Protein AF-A0A381YHU8-F1 (afdb_monomer)

InterPro domains:
  IPR035959 RutC-like superfamily [G3DSA:3.30.1330.40] (55-148)
  IPR035959 RutC-like superfamily [SSF55298] (90-142)

Radius of gyration: 26.86 Å; Cα contacts (8 Å, |Δi|>4): 84; chains: 1; bounding box: 78×33×71 Å

Nearest PDB structures (foldseek):
  1j7h-assembly1_A  TM=6.214E-01  e=8.800E-03  Haemophilus influenzae
  3vcz-assembly1_A  TM=6.490E-01  e=1.474E-02  Vibrio vulnificus CMCP6

Secondary structure (DSSP, 8-state):
-----PPPHHHHHHHHHHHHHHHHHHHHHHHHHHHHHHHHHHHHHHHHHHHHHHHHHHHHHHHHHHHHHHHHHS--HHHHHHHHHHHHHHHS--GGG--EEEEEES-HHHHHHTHHHHHHHHHHHHTT---EEEEEE-S--SSGGG-TT--

Foldseek 3Di:
DDDPDDDDPVRVVVVVVVVVVVVVVVVVVVVVVVVVVVVVVVVVLVVVCVVVVVVVLVVLVVQLVVLVVCCVVPVDPVSVVSNVVSVCCNPPPALLSQQEDEAEAQDVVVVVVCVVVVVVVCCVRSVPHDHHYHYHHDNADPDNVVHPPDD

Structure (mmCIF, N/CA/C/O backbone):
data_AF-A0A381YHU8-F1
#
_entry.id   AF-A0A381YHU8-F1
#
loop_
_atom_site.group_PDB
_atom_site.id
_atom_site.type_symbol
_atom_site.label_atom_id
_atom_site.label_alt_id
_atom_site.label_comp_id
_atom_site.label_asym_id
_atom_site.label_entity_id
_atom_site.label_seq_id
_atom_site.pdbx_PDB_ins_code
_atom_site.Cartn_x
_atom_site.Cartn_y
_atom_site.Cartn_z
_atom_site.occupancy
_atom_site.B_iso_or_equiv
_atom_site.auth_seq_id
_atom_site.auth_comp_id
_atom_site.auth_asym_id
_atom_site.auth_atom_id
_atom_site.pdbx_PDB_model_num
ATOM 1 N N . MET A 1 1 ? 57.102 9.305 -20.120 1.00 34.19 1 MET A N 1
ATOM 2 C CA . MET A 1 1 ? 56.136 9.958 -21.026 1.00 34.19 1 MET A CA 1
ATOM 3 C C . MET A 1 1 ? 55.156 8.896 -21.479 1.00 34.19 1 MET A C 1
ATOM 5 O O . MET A 1 1 ? 55.547 8.030 -22.249 1.00 34.19 1 MET A O 1
ATOM 9 N N . SER A 1 2 ? 53.939 8.908 -20.941 1.00 41.25 2 SER A N 1
ATOM 10 C CA . SER A 1 2 ? 52.882 7.981 -21.349 1.00 41.25 2 SER A CA 1
ATOM 11 C C . SER A 1 2 ? 52.039 8.692 -22.399 1.00 41.25 2 SER A C 1
ATOM 13 O O . SER A 1 2 ? 51.425 9.711 -22.104 1.00 41.25 2 SER A O 1
ATOM 15 N N . ILE A 1 3 ? 52.100 8.217 -23.640 1.00 50.16 3 ILE A N 1
ATOM 16 C CA . ILE A 1 3 ? 51.318 8.764 -24.749 1.00 50.16 3 ILE A CA 1
ATOM 17 C C . ILE A 1 3 ? 49.881 8.271 -24.558 1.00 50.16 3 ILE A C 1
ATOM 19 O O . ILE A 1 3 ? 49.624 7.074 -24.675 1.00 50.16 3 ILE A O 1
ATOM 23 N N . GLU A 1 4 ? 48.952 9.174 -24.244 1.00 55.75 4 GLU A N 1
ATOM 24 C CA . GLU A 1 4 ? 47.518 8.891 -24.336 1.00 55.75 4 GLU A CA 1
ATOM 25 C C . GLU A 1 4 ? 47.184 8.569 -25.795 1.00 55.75 4 GLU A C 1
ATOM 27 O O . GLU A 1 4 ? 47.220 9.433 -26.675 1.00 55.75 4 GLU A O 1
ATOM 32 N N . ARG A 1 5 ? 46.902 7.297 -26.073 1.00 67.75 5 ARG A N 1
ATOM 33 C CA . ARG A 1 5 ? 46.477 6.855 -27.397 1.00 67.75 5 ARG A CA 1
ATOM 34 C C . ARG A 1 5 ? 45.041 7.332 -27.615 1.00 67.75 5 ARG A C 1
ATOM 36 O O . ARG A 1 5 ? 44.111 6.750 -27.066 1.00 67.75 5 ARG A O 1
ATOM 43 N N . ARG A 1 6 ? 44.860 8.398 -28.396 1.00 74.44 6 ARG A N 1
ATOM 44 C CA . ARG A 1 6 ? 43.529 8.829 -28.844 1.00 74.44 6 ARG A CA 1
ATOM 45 C C . ARG A 1 6 ? 43.013 7.848 -29.896 1.00 74.44 6 ARG A C 1
ATOM 47 O O . ARG A 1 6 ? 43.705 7.596 -30.880 1.00 74.44 6 ARG A O 1
ATOM 54 N N . LEU A 1 7 ? 41.841 7.269 -29.641 1.00 74.50 7 LEU A N 1
ATOM 55 C CA . LEU A 1 7 ? 41.134 6.395 -30.579 1.00 74.50 7 LEU A CA 1
ATOM 56 C C . LEU A 1 7 ? 40.762 7.182 -31.842 1.00 74.50 7 LEU A C 1
ATOM 58 O O . LEU A 1 7 ? 40.476 8.379 -31.773 1.00 74.50 7 LEU A O 1
ATOM 62 N N . SER A 1 8 ? 40.772 6.515 -32.997 1.00 86.56 8 SER A N 1
ATOM 63 C CA . SER A 1 8 ? 40.176 7.080 -34.213 1.00 86.56 8 SER A CA 1
ATOM 64 C C . SER A 1 8 ? 38.663 7.258 -34.008 1.00 86.56 8 SER A C 1
ATOM 66 O O . SER A 1 8 ? 38.065 6.421 -33.327 1.00 86.56 8 SER A O 1
ATOM 68 N N . PRO A 1 9 ? 38.005 8.261 -34.622 1.00 86.38 9 PRO A N 1
ATOM 69 C CA . PRO A 1 9 ? 36.554 8.445 -34.510 1.00 86.38 9 PRO A CA 1
ATOM 70 C C . PRO A 1 9 ? 35.737 7.177 -34.799 1.00 86.38 9 PRO A C 1
ATOM 72 O O . PRO A 1 9 ? 34.698 6.947 -34.189 1.00 86.38 9 PRO A O 1
ATOM 75 N N . GLU A 1 10 ? 36.217 6.317 -35.701 1.00 89.00 10 GLU A N 1
ATOM 76 C CA . GLU A 1 10 ? 35.551 5.055 -36.034 1.00 89.00 10 GLU A CA 1
ATOM 77 C C . GLU A 1 10 ? 35.749 3.967 -34.963 1.00 89.00 10 GLU A C 1
ATOM 79 O O . GLU A 1 10 ? 34.837 3.189 -34.683 1.00 89.00 10 GLU A O 1
ATOM 84 N N . GLU A 1 11 ? 36.915 3.930 -34.315 1.00 90.88 11 GLU A N 1
ATOM 85 C CA . GLU A 1 11 ? 37.179 3.026 -33.188 1.00 90.88 11 GLU A CA 1
ATOM 86 C C . GLU A 1 11 ? 36.415 3.471 -31.933 1.00 90.88 11 GLU A C 1
ATOM 88 O O . GLU A 1 11 ? 35.867 2.639 -31.204 1.00 90.88 11 GLU A O 1
ATOM 93 N N . GLU A 1 12 ? 36.327 4.783 -31.704 1.00 91.69 1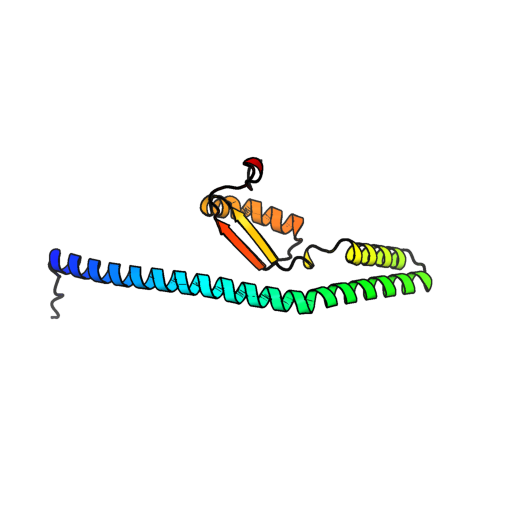2 GLU A N 1
ATOM 94 C CA . GLU A 1 12 ? 35.508 5.371 -30.646 1.00 91.69 12 GLU A CA 1
ATOM 95 C C . GLU A 1 12 ? 34.026 5.054 -30.869 1.00 91.69 12 GLU A C 1
ATOM 97 O O . GLU A 1 12 ? 33.368 4.559 -29.955 1.00 91.69 12 GLU A O 1
ATOM 102 N N . LEU A 1 13 ? 33.517 5.228 -32.095 1.00 92.69 13 LEU A N 1
ATOM 103 C CA . LEU A 1 13 ? 32.136 4.889 -32.439 1.00 92.69 13 LEU A CA 1
ATOM 104 C C . LEU A 1 13 ? 31.824 3.411 -32.174 1.00 92.69 13 LEU A C 1
ATOM 106 O O . LEU A 1 13 ? 30.804 3.106 -31.560 1.00 92.69 13 LEU A O 1
ATOM 110 N N . ARG A 1 14 ? 32.703 2.489 -32.585 1.00 93.44 14 ARG A N 1
ATOM 111 C CA . ARG A 1 14 ? 32.512 1.049 -32.331 1.00 93.44 14 ARG A CA 1
ATOM 112 C C . ARG A 1 14 ? 32.518 0.722 -30.842 1.00 93.44 14 ARG A C 1
ATOM 114 O O . ARG A 1 14 ? 31.701 -0.077 -30.390 1.00 93.44 14 ARG A O 1
ATOM 121 N N . THR A 1 15 ? 33.404 1.358 -30.080 1.00 94.12 15 THR A N 1
ATOM 122 C CA . THR A 1 15 ? 33.466 1.185 -28.622 1.00 94.12 15 THR A CA 1
ATOM 123 C C . THR A 1 15 ? 32.178 1.683 -27.969 1.00 94.12 15 THR A C 1
ATOM 125 O O . THR A 1 15 ? 31.578 0.970 -27.170 1.00 94.12 15 THR A O 1
ATOM 128 N N . LYS A 1 16 ? 31.685 2.858 -28.378 1.00 94.62 16 LYS A N 1
ATOM 129 C CA . LYS A 1 16 ? 30.422 3.420 -27.884 1.00 94.62 16 LYS A CA 1
ATOM 130 C C . LYS A 1 16 ? 29.212 2.575 -28.263 1.00 94.62 16 LYS A C 1
ATOM 132 O O . LYS A 1 16 ? 28.311 2.420 -27.448 1.00 94.62 16 LYS A O 1
ATOM 137 N N . GLN A 1 17 ? 29.192 1.994 -29.459 1.00 96.06 17 GLN A N 1
ATOM 138 C CA . GLN A 1 17 ? 28.140 1.058 -29.857 1.00 96.06 17 GLN A CA 1
ATOM 139 C C . GLN A 1 17 ? 28.144 -0.197 -28.979 1.00 96.06 17 GLN A C 1
ATOM 141 O O . GLN A 1 17 ? 27.084 -0.612 -28.521 1.00 96.06 17 GLN A O 1
ATOM 146 N N . ALA A 1 18 ? 29.315 -0.771 -28.696 1.00 96.19 18 ALA A N 1
ATOM 147 C CA . ALA A 1 18 ? 29.428 -1.922 -27.801 1.00 96.19 18 ALA A CA 1
ATOM 148 C C . ALA A 1 18 ? 28.995 -1.587 -26.361 1.00 96.19 18 ALA A C 1
ATOM 150 O O . ALA A 1 18 ? 28.260 -2.361 -25.749 1.00 96.19 18 ALA A O 1
ATOM 151 N N . GLU A 1 19 ? 29.390 -0.418 -25.841 1.00 97.50 19 GLU A N 1
ATOM 152 C CA . GLU A 1 19 ? 28.918 0.090 -24.544 1.00 97.50 19 GLU A CA 1
ATOM 153 C C . GLU A 1 19 ? 27.389 0.242 -24.524 1.00 97.50 19 GLU A C 1
ATOM 155 O O . GLU A 1 19 ? 26.742 -0.167 -23.561 1.00 97.50 19 GLU A O 1
ATOM 160 N N . LEU A 1 20 ? 26.801 0.780 -25.598 1.00 97.56 20 LEU A N 1
ATOM 161 C CA . LEU A 1 20 ? 25.357 0.982 -25.711 1.00 97.56 20 LEU A CA 1
ATOM 162 C C . LEU A 1 20 ? 24.591 -0.344 -25.720 1.00 97.56 20 LEU A C 1
ATOM 164 O O . LEU A 1 20 ? 23.590 -0.457 -25.017 1.00 97.56 20 LEU A O 1
ATOM 168 N N . TYR A 1 21 ? 25.075 -1.357 -26.443 1.00 97.12 21 TYR A N 1
ATOM 169 C CA . TYR A 1 21 ? 24.480 -2.696 -26.397 1.00 97.12 21 TYR A CA 1
ATOM 170 C C . TYR A 1 21 ? 24.540 -3.299 -24.989 1.00 97.12 21 TYR A C 1
ATOM 172 O O . TYR A 1 21 ? 23.533 -3.805 -24.503 1.00 97.12 21 TYR A O 1
ATOM 180 N N . GLY A 1 22 ? 25.674 -3.169 -24.291 1.00 97.81 22 GLY A N 1
ATOM 181 C CA . GLY A 1 22 ? 25.794 -3.650 -22.912 1.00 97.81 22 GLY A CA 1
ATOM 182 C C . GLY A 1 22 ? 24.861 -2.930 -21.929 1.00 97.81 22 GLY A C 1
ATOM 183 O O . GLY A 1 22 ? 24.328 -3.550 -21.009 1.00 97.81 22 GLY A O 1
ATOM 184 N N . LEU A 1 23 ? 24.632 -1.626 -22.123 1.00 97.69 23 LEU A N 1
ATOM 185 C CA . LEU A 1 23 ? 23.660 -0.868 -21.331 1.00 97.69 23 LEU A CA 1
ATOM 186 C C . LEU A 1 23 ? 22.221 -1.293 -21.621 1.00 97.69 23 LEU A C 1
ATOM 188 O O . LEU A 1 23 ? 21.430 -1.381 -20.684 1.00 97.69 23 LEU A O 1
ATOM 192 N N . LEU A 1 24 ? 21.892 -1.567 -22.885 1.00 96.88 24 LEU A N 1
ATOM 193 C CA . LEU A 1 24 ? 20.565 -2.032 -23.279 1.00 96.88 24 LEU A CA 1
ATOM 194 C C . LEU A 1 24 ? 20.248 -3.393 -22.649 1.00 96.88 24 LEU A C 1
ATOM 196 O O . LEU A 1 24 ? 19.207 -3.533 -22.016 1.00 96.88 24 LEU A O 1
ATOM 200 N N . ASP A 1 25 ? 21.178 -4.349 -22.719 1.00 97.12 25 ASP A N 1
ATOM 201 C CA . ASP A 1 25 ? 21.015 -5.664 -22.087 1.00 97.12 25 ASP A CA 1
ATOM 202 C C . ASP A 1 25 ? 20.799 -5.540 -20.573 1.00 97.12 25 ASP A C 1
ATOM 204 O O . ASP A 1 25 ? 19.933 -6.201 -19.993 1.00 97.12 25 ASP A O 1
ATOM 208 N N . ARG A 1 26 ? 21.560 -4.655 -19.916 1.00 96.88 26 ARG A N 1
ATOM 209 C CA . ARG A 1 26 ? 21.415 -4.407 -18.478 1.00 96.88 26 ARG A CA 1
ATOM 210 C C . ARG A 1 26 ? 20.087 -3.735 -18.136 1.00 96.88 26 ARG A C 1
ATOM 212 O O . ARG A 1 26 ? 19.506 -4.054 -17.103 1.00 96.88 26 ARG A O 1
ATOM 219 N N . LEU A 1 27 ? 19.605 -2.820 -18.977 1.00 95.56 27 LEU A N 1
ATOM 220 C CA . LEU A 1 27 ? 18.294 -2.198 -18.803 1.00 95.56 27 LEU A CA 1
ATOM 221 C C . LEU A 1 27 ? 17.191 -3.260 -18.856 1.00 95.56 27 LEU A C 1
ATOM 223 O O . LEU A 1 27 ? 16.386 -3.328 -17.934 1.00 95.56 27 LEU A O 1
ATOM 227 N N . THR A 1 28 ? 17.225 -4.145 -19.852 1.00 91.56 28 THR A N 1
ATOM 228 C CA . THR A 1 28 ? 16.255 -5.241 -19.982 1.00 91.56 28 THR A CA 1
ATOM 229 C C . THR A 1 28 ? 16.298 -6.202 -18.789 1.00 91.56 28 THR A C 1
ATOM 231 O O . THR A 1 28 ? 15.257 -6.643 -18.306 1.00 91.56 28 THR A O 1
ATOM 234 N N . GLN A 1 29 ? 17.486 -6.511 -18.259 1.00 92.69 29 GLN A N 1
ATOM 235 C CA . GLN A 1 29 ? 17.610 -7.326 -17.042 1.00 92.69 29 GLN A CA 1
ATOM 236 C C . GLN A 1 29 ? 17.001 -6.636 -15.817 1.00 92.69 29 GLN A C 1
ATOM 238 O O . GLN A 1 29 ? 16.280 -7.276 -15.053 1.00 92.69 29 GLN A O 1
ATOM 243 N N . ASN A 1 30 ? 17.258 -5.338 -15.649 1.00 90.06 30 ASN A N 1
ATOM 244 C CA . ASN A 1 30 ? 16.698 -4.565 -14.545 1.00 90.06 30 ASN A CA 1
ATOM 245 C C . ASN A 1 30 ? 15.166 -4.473 -14.635 1.00 90.06 30 ASN A C 1
ATOM 247 O O . ASN A 1 30 ? 14.498 -4.549 -13.608 1.00 90.06 30 ASN A O 1
ATOM 251 N N . GLU A 1 31 ? 14.602 -4.321 -15.838 1.00 87.81 31 GLU A N 1
ATOM 252 C CA . GLU A 1 31 ? 13.148 -4.317 -16.059 1.00 87.81 31 GLU A CA 1
ATOM 253 C C . GLU A 1 31 ? 12.513 -5.643 -15.619 1.00 87.81 31 GLU A C 1
ATOM 255 O O . GLU A 1 31 ? 11.525 -5.643 -14.884 1.00 87.81 31 GLU A O 1
ATOM 260 N N . LEU A 1 32 ? 13.132 -6.773 -15.977 1.00 88.94 32 LEU A N 1
ATOM 261 C CA . LEU A 1 32 ? 12.674 -8.100 -15.566 1.00 88.94 32 LEU A CA 1
ATOM 262 C C . LEU A 1 32 ? 12.774 -8.315 -14.047 1.00 88.94 32 LEU A C 1
ATOM 264 O O . LEU A 1 32 ? 11.864 -8.870 -13.428 1.00 88.94 32 LEU A O 1
ATOM 268 N N . GLU A 1 33 ? 13.878 -7.893 -13.428 1.00 87.75 33 GLU A N 1
ATOM 269 C CA . GLU A 1 33 ? 14.057 -7.988 -11.975 1.00 87.75 33 GLU A CA 1
ATOM 270 C C . GLU A 1 33 ? 13.033 -7.122 -11.229 1.00 87.75 33 GLU A C 1
ATOM 272 O O . GLU A 1 33 ? 12.458 -7.558 -10.231 1.00 87.75 33 GLU A O 1
ATOM 277 N N . LEU A 1 34 ? 12.743 -5.930 -11.751 1.00 77.19 34 LEU A N 1
ATOM 278 C CA . LEU A 1 34 ? 11.728 -5.037 -11.208 1.00 77.19 34 LEU A CA 1
ATOM 279 C C . LEU A 1 34 ? 10.326 -5.654 -11.297 1.00 77.19 34 LEU A C 1
ATOM 281 O O . LEU A 1 34 ? 9.573 -5.576 -10.325 1.00 77.19 34 LEU A O 1
ATOM 285 N N . GLU A 1 35 ? 9.966 -6.302 -12.405 1.00 72.06 35 GLU A N 1
ATOM 286 C CA . GLU A 1 35 ? 8.685 -7.012 -12.530 1.00 72.06 35 GLU A CA 1
ATOM 287 C C . GLU A 1 35 ? 8.590 -8.189 -11.547 1.00 72.06 35 GLU A C 1
ATOM 289 O O . GLU A 1 35 ? 7.582 -8.359 -10.854 1.00 72.06 35 GLU A O 1
ATOM 294 N N . ARG A 1 36 ? 9.675 -8.956 -11.400 1.00 80.62 36 ARG A N 1
ATOM 295 C CA . ARG A 1 36 ? 9.749 -10.051 -10.428 1.00 80.62 36 ARG A CA 1
ATOM 296 C C . ARG A 1 36 ? 9.546 -9.557 -8.996 1.00 80.62 36 ARG A C 1
ATOM 298 O O . ARG A 1 36 ? 8.742 -10.135 -8.264 1.00 80.62 36 ARG A O 1
ATOM 305 N N . LEU A 1 37 ? 10.241 -8.491 -8.603 1.00 76.25 37 LEU A N 1
ATOM 306 C CA . LEU A 1 3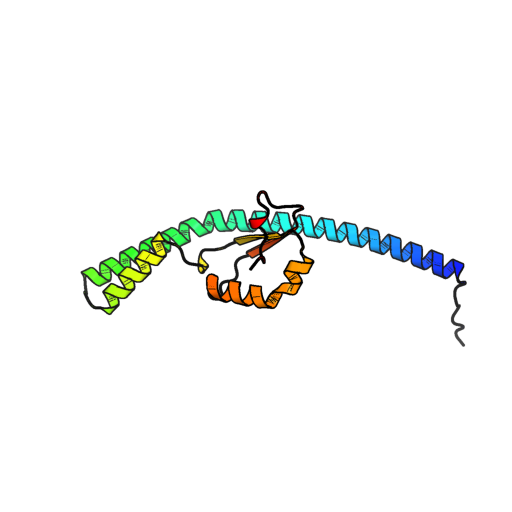7 ? 10.099 -7.898 -7.273 1.00 76.25 37 LEU A CA 1
ATOM 307 C C . LEU A 1 37 ? 8.666 -7.421 -7.024 1.00 76.25 37 LEU A C 1
ATOM 309 O O . LEU A 1 37 ? 8.135 -7.651 -5.939 1.00 76.25 37 LEU A O 1
ATOM 313 N N . HIS A 1 38 ? 8.000 -6.835 -8.025 1.00 68.62 38 HIS A N 1
ATOM 314 C CA . HIS A 1 38 ? 6.587 -6.467 -7.904 1.00 68.62 38 HIS A CA 1
ATOM 315 C C . HIS A 1 38 ? 5.697 -7.678 -7.605 1.00 68.62 38 HIS A C 1
ATOM 317 O O . HIS A 1 38 ? 4.837 -7.605 -6.724 1.00 68.62 38 HIS A O 1
ATOM 323 N N . VAL A 1 39 ? 5.895 -8.802 -8.300 1.00 66.88 39 VAL A N 1
ATOM 324 C CA . VAL A 1 39 ? 5.129 -10.035 -8.051 1.00 66.88 39 VAL A CA 1
ATOM 325 C C . VAL A 1 39 ? 5.398 -10.582 -6.646 1.00 66.88 39 VAL A C 1
ATOM 327 O O . VAL A 1 39 ? 4.451 -10.920 -5.931 1.00 66.88 39 VAL A O 1
ATOM 330 N N . GLU A 1 40 ? 6.662 -10.632 -6.221 1.00 75.75 40 GLU A N 1
ATOM 331 C CA . GLU A 1 40 ? 7.049 -11.126 -4.892 1.00 75.75 40 GLU A CA 1
ATOM 332 C C . GLU A 1 40 ? 6.459 -10.259 -3.768 1.00 75.75 40 GLU A C 1
ATOM 334 O O . GLU A 1 40 ? 5.844 -10.787 -2.838 1.00 75.75 40 GLU A O 1
ATOM 339 N N . ILE A 1 41 ? 6.550 -8.930 -3.893 1.00 73.56 41 ILE A N 1
ATOM 340 C CA . ILE A 1 41 ? 5.962 -7.971 -2.947 1.00 73.56 41 ILE A CA 1
ATOM 341 C C . ILE A 1 41 ? 4.441 -8.146 -2.874 1.00 73.56 41 ILE A C 1
ATOM 343 O O . ILE A 1 41 ? 3.867 -8.212 -1.784 1.00 73.56 41 ILE A O 1
ATOM 347 N N . ASN A 1 42 ? 3.772 -8.263 -4.022 1.00 68.69 42 ASN A N 1
ATOM 348 C CA . ASN A 1 42 ? 2.323 -8.444 -4.073 1.00 68.69 42 ASN A CA 1
ATOM 349 C C . ASN A 1 42 ? 1.879 -9.750 -3.398 1.00 68.69 42 ASN A C 1
ATOM 351 O O . ASN A 1 42 ? 0.895 -9.752 -2.655 1.00 68.69 42 ASN A O 1
ATOM 355 N N . SER A 1 43 ? 2.617 -10.838 -3.621 1.00 69.19 43 SER A N 1
ATOM 356 C CA . SER A 1 43 ? 2.361 -12.138 -2.993 1.00 69.19 43 SER A CA 1
ATOM 357 C C . SER A 1 43 ? 2.549 -12.090 -1.472 1.00 69.19 43 SER A C 1
ATOM 359 O O . SER A 1 43 ? 1.693 -12.567 -0.714 1.00 69.19 43 SER A O 1
ATOM 361 N N . PHE A 1 44 ? 3.624 -11.441 -1.012 1.00 76.00 44 PHE A N 1
ATOM 362 C CA . PHE A 1 44 ? 3.884 -11.230 0.410 1.00 76.00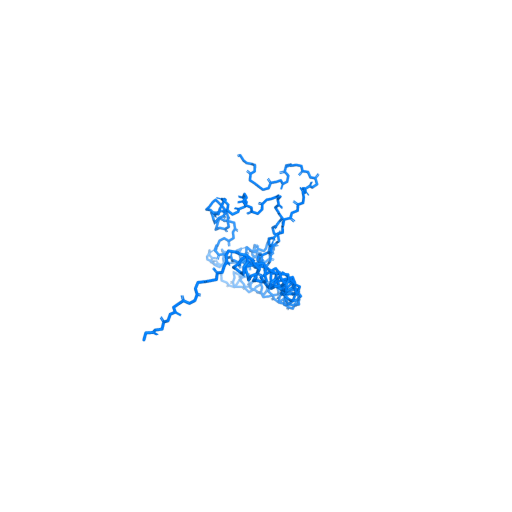 44 PHE A CA 1
ATOM 363 C C . PHE A 1 44 ? 2.738 -10.465 1.080 1.00 76.00 44 PHE A C 1
ATOM 365 O O . PHE A 1 44 ? 2.160 -10.965 2.046 1.00 76.00 44 PHE A O 1
ATOM 372 N N . PHE A 1 45 ? 2.356 -9.301 0.542 1.00 70.62 45 PHE A N 1
ATOM 373 C CA . PHE A 1 45 ? 1.274 -8.496 1.116 1.00 70.62 45 PHE A CA 1
ATOM 374 C C . PHE A 1 45 ? -0.062 -9.234 1.108 1.00 70.62 45 PHE A C 1
ATOM 376 O O . PHE A 1 45 ? -0.793 -9.160 2.090 1.00 70.62 45 PHE A O 1
ATOM 383 N N . SER A 1 46 ? -0.376 -9.988 0.050 1.00 66.44 46 SER A N 1
ATOM 384 C CA . SER A 1 46 ? -1.597 -10.801 0.013 1.00 66.44 46 SER A CA 1
ATOM 385 C C . SER A 1 46 ? -1.634 -11.818 1.157 1.00 66.44 46 SER A C 1
ATOM 387 O O . SER A 1 46 ? -2.659 -11.968 1.820 1.00 66.44 46 SER A O 1
ATOM 389 N N . THR A 1 47 ? -0.515 -12.501 1.405 1.00 73.94 47 THR A N 1
ATOM 390 C CA . THR A 1 47 ? -0.409 -13.514 2.465 1.00 73.94 47 THR A CA 1
ATOM 391 C C . THR A 1 47 ? -0.467 -12.874 3.851 1.00 73.94 47 THR A C 1
ATOM 393 O O . THR A 1 47 ? -1.211 -13.331 4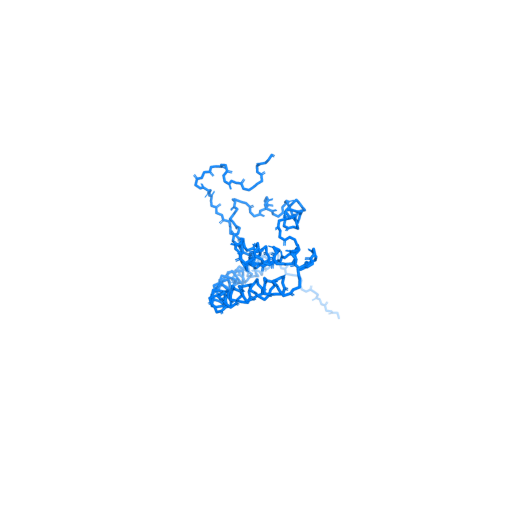.718 1.00 73.94 47 THR A O 1
ATOM 396 N N . TYR A 1 48 ? 0.287 -11.792 4.051 1.00 74.62 48 TYR A N 1
ATOM 397 C CA . TYR A 1 48 ? 0.304 -11.032 5.297 1.00 74.62 48 TYR A CA 1
ATOM 398 C C . TYR A 1 48 ? -1.090 -10.491 5.638 1.00 74.62 48 TYR A C 1
ATOM 400 O O . TYR A 1 48 ? -1.595 -10.741 6.730 1.00 74.62 48 TYR A O 1
ATOM 408 N N . ASN A 1 49 ? -1.756 -9.838 4.683 1.00 71.81 49 ASN A N 1
ATOM 409 C CA . ASN A 1 49 ? -3.084 -9.262 4.885 1.00 71.81 49 ASN A CA 1
ATOM 410 C C . ASN A 1 49 ? -4.124 -10.335 5.212 1.00 71.81 49 ASN A C 1
ATOM 412 O O . ASN A 1 49 ? -4.910 -10.147 6.136 1.00 71.81 49 ASN A O 1
ATOM 416 N N . ALA A 1 50 ? -4.100 -11.483 4.528 1.00 73.38 50 ALA A N 1
ATOM 417 C CA . ALA A 1 50 ? -5.009 -12.590 4.827 1.00 73.38 50 ALA A CA 1
ATOM 418 C C . ALA A 1 50 ? -4.842 -13.129 6.261 1.00 73.38 50 ALA A C 1
ATOM 420 O O . ALA A 1 50 ? -5.815 -13.564 6.874 1.00 73.38 50 ALA A O 1
ATOM 421 N N . ALA A 1 51 ? -3.625 -13.085 6.810 1.00 76.25 51 ALA A N 1
ATOM 422 C CA . ALA A 1 51 ? -3.344 -13.534 8.172 1.00 76.25 51 ALA A CA 1
ATOM 423 C C . ALA A 1 51 ? -3.630 -12.462 9.240 1.00 76.25 51 ALA A C 1
ATOM 425 O O . ALA A 1 51 ? -4.036 -12.798 10.356 1.00 76.25 51 ALA A O 1
ATOM 426 N N . VAL A 1 52 ? -3.387 -11.188 8.923 1.00 78.06 52 VAL A N 1
ATOM 427 C CA . VAL A 1 52 ? -3.409 -10.084 9.892 1.00 78.06 52 VAL A CA 1
ATOM 428 C C . VAL A 1 52 ? -4.750 -9.362 9.928 1.00 78.06 52 VAL A C 1
ATOM 430 O O . VAL A 1 52 ? -5.240 -9.099 11.024 1.00 78.06 52 VAL A O 1
ATOM 433 N N . LEU A 1 53 ? -5.391 -9.102 8.783 1.00 74.62 53 LEU A N 1
ATOM 434 C CA . LEU A 1 53 ? -6.649 -8.345 8.739 1.00 74.62 53 LEU A CA 1
ATOM 435 C C . LEU A 1 53 ? -7.757 -8.949 9.618 1.00 74.62 53 LEU A C 1
ATOM 437 O O . LEU A 1 53 ? -8.352 -8.195 10.387 1.00 74.62 53 LEU A O 1
ATOM 441 N N . PRO A 1 54 ? -8.002 -10.277 9.627 1.00 79.94 54 PRO A N 1
ATOM 442 C CA . PRO A 1 54 ? -9.013 -10.852 10.515 1.00 79.94 54 PRO A CA 1
ATOM 443 C C . PRO A 1 54 ? -8.715 -10.610 12.000 1.00 79.94 54 PRO A C 1
ATOM 445 O O . PRO A 1 54 ? -9.630 -10.394 12.788 1.00 79.94 54 PRO A O 1
ATOM 448 N N . LYS A 1 55 ? -7.431 -10.602 12.380 1.00 86.44 55 LYS A N 1
ATOM 449 C CA . LYS A 1 55 ? -7.000 -10.348 13.762 1.00 86.44 55 LYS A CA 1
ATOM 450 C C . LYS A 1 55 ? -7.169 -8.885 14.145 1.00 86.44 55 LYS A C 1
ATOM 452 O O . LYS A 1 55 ? -7.536 -8.602 15.277 1.00 86.44 55 LYS A O 1
ATOM 457 N N . VAL A 1 56 ? -6.914 -7.961 13.220 1.00 83.56 56 VAL A N 1
ATOM 458 C CA . VAL A 1 56 ? -7.156 -6.528 13.443 1.00 83.56 56 VAL A CA 1
ATOM 459 C C . VAL A 1 56 ? -8.644 -6.282 13.687 1.00 83.56 56 VAL A C 1
ATOM 461 O O . VAL A 1 56 ? -8.996 -5.617 14.658 1.00 83.56 56 VAL A O 1
ATOM 464 N N . VAL A 1 57 ? -9.515 -6.888 12.874 1.00 82.88 57 VAL A N 1
ATOM 465 C CA . VAL A 1 57 ? -10.973 -6.822 13.064 1.00 82.88 57 VAL A CA 1
ATOM 466 C C . VAL A 1 57 ? -11.381 -7.405 14.421 1.00 82.88 57 VAL A C 1
ATOM 468 O O . VAL A 1 57 ? -12.145 -6.780 15.152 1.00 82.88 57 VAL A O 1
ATOM 471 N N . GLU A 1 58 ? -10.834 -8.563 14.801 1.00 88.50 58 GLU A N 1
ATOM 472 C CA . GLU A 1 58 ? -11.098 -9.186 16.105 1.00 88.50 58 GLU A CA 1
ATOM 473 C C . GLU A 1 58 ? -10.677 -8.281 17.274 1.00 88.50 58 GLU A C 1
ATOM 475 O O . GLU A 1 58 ? -11.457 -8.065 18.201 1.00 88.50 58 GLU A O 1
ATOM 480 N N . VAL A 1 59 ? -9.473 -7.701 17.219 1.00 90.31 59 VAL A N 1
ATOM 481 C CA . VAL A 1 59 ? -8.972 -6.779 18.250 1.00 90.31 59 VAL A CA 1
ATOM 482 C C . VAL A 1 59 ? -9.876 -5.556 18.378 1.00 90.31 59 VAL A C 1
ATOM 484 O O . VAL A 1 59 ? -10.227 -5.190 19.499 1.00 90.31 59 VAL A O 1
ATOM 487 N N . LYS A 1 60 ? -10.303 -4.958 17.261 1.00 88.44 60 LYS A N 1
ATOM 488 C CA . LYS A 1 60 ? -11.224 -3.812 17.276 1.00 88.44 60 LYS A CA 1
ATOM 489 C C . LYS A 1 60 ? -12.583 -4.170 17.867 1.00 88.44 60 LYS A C 1
ATOM 491 O O . LYS A 1 60 ? -13.095 -3.432 18.706 1.00 88.44 60 LYS A O 1
ATOM 496 N N . GLY A 1 61 ? -13.133 -5.329 17.504 1.00 89.81 61 GLY A N 1
ATOM 497 C CA . GLY A 1 61 ? -14.381 -5.826 18.083 1.00 89.81 61 GLY A CA 1
ATOM 498 C C . GLY A 1 61 ? -14.280 -6.027 19.598 1.00 89.81 61 GLY A C 1
ATOM 499 O O . GLY A 1 61 ? -15.169 -5.620 20.347 1.00 89.81 61 GLY A O 1
ATOM 500 N N . LEU A 1 62 ? -13.165 -6.589 20.074 1.00 95.38 62 LEU A N 1
ATOM 501 C CA . LEU A 1 62 ? -12.905 -6.754 21.505 1.00 95.38 62 LEU A CA 1
ATOM 502 C C . LEU A 1 62 ? -12.727 -5.410 22.223 1.00 95.38 62 LEU A C 1
ATOM 504 O O . LEU A 1 62 ? -13.243 -5.246 23.327 1.00 95.38 62 LEU A O 1
ATOM 508 N N . GLN A 1 63 ? -12.041 -4.445 21.608 1.00 93.62 63 GLN A N 1
ATOM 509 C CA . GLN A 1 63 ? -11.896 -3.093 22.155 1.00 93.62 63 GLN A CA 1
ATOM 510 C C . GLN A 1 63 ? -13.254 -2.400 22.308 1.00 93.62 63 GLN A C 1
ATOM 512 O O . GLN A 1 63 ? -13.540 -1.879 23.384 1.00 93.62 63 GLN A O 1
ATOM 517 N N . ALA A 1 64 ? -14.115 -2.466 21.288 1.00 93.25 64 ALA A N 1
ATOM 518 C CA . ALA A 1 64 ? -15.468 -1.915 21.350 1.00 93.25 64 ALA A CA 1
ATOM 519 C C . ALA A 1 64 ? -16.316 -2.587 22.445 1.00 93.25 64 ALA A C 1
ATOM 521 O O . ALA A 1 64 ? -17.018 -1.910 23.200 1.00 93.25 64 ALA A O 1
ATOM 522 N N . TYR A 1 65 ? -16.212 -3.913 22.587 1.00 95.38 65 TYR A N 1
ATOM 523 C CA . TYR A 1 65 ? -16.900 -4.652 23.647 1.00 95.38 65 TYR A CA 1
ATOM 524 C C . TYR A 1 65 ? -16.427 -4.239 25.050 1.00 95.38 65 TYR A C 1
ATOM 526 O O . TYR A 1 65 ? -17.246 -4.012 25.941 1.00 95.38 65 TYR A O 1
ATOM 534 N N . ILE A 1 66 ? -15.112 -4.107 25.253 1.00 96.38 66 ILE A N 1
ATOM 535 C CA . ILE A 1 66 ? -14.532 -3.672 26.530 1.00 96.38 66 ILE A CA 1
ATOM 536 C C . ILE A 1 66 ? -14.963 -2.242 26.861 1.00 96.38 66 ILE A C 1
ATOM 538 O O . ILE A 1 66 ? -15.400 -1.996 27.984 1.00 96.38 66 ILE A O 1
ATOM 542 N N . ALA A 1 67 ? -14.888 -1.314 25.904 1.00 95.31 67 ALA A N 1
ATOM 543 C CA . ALA A 1 67 ? -15.286 0.076 26.114 1.00 95.31 67 ALA A CA 1
ATOM 544 C C . ALA A 1 67 ? -16.775 0.188 26.486 1.00 95.31 67 ALA A C 1
ATOM 546 O O . ALA A 1 67 ? -17.134 0.898 27.427 1.00 95.31 67 ALA A O 1
ATOM 547 N N . GLN A 1 68 ? -17.638 -0.597 25.832 1.00 95.44 68 GLN A N 1
ATOM 548 C CA . GLN A 1 68 ? -19.050 -0.683 26.197 1.00 95.44 68 GLN A CA 1
ATOM 549 C C . GLN A 1 68 ? -19.248 -1.249 27.610 1.00 95.44 68 GLN A C 1
ATOM 551 O O . GLN A 1 68 ? -20.045 -0.713 28.380 1.00 95.44 68 GLN A O 1
ATOM 556 N N . ALA A 1 69 ? -18.525 -2.310 27.979 1.00 97.06 69 ALA A N 1
ATOM 557 C CA . ALA A 1 69 ? -18.605 -2.884 29.319 1.00 97.06 69 ALA A CA 1
ATOM 558 C C . ALA A 1 69 ? -18.150 -1.888 30.402 1.00 97.06 69 ALA A C 1
ATOM 560 O O . ALA A 1 69 ? -18.794 -1.793 31.446 1.00 97.06 69 ALA A O 1
ATOM 561 N N . ILE A 1 70 ? -17.090 -1.113 30.142 1.00 95.75 70 ILE A N 1
ATOM 562 C CA . ILE A 1 70 ? -16.625 -0.038 31.031 1.00 95.75 70 ILE A CA 1
ATOM 563 C C . ILE A 1 70 ? -17.713 1.022 31.193 1.00 95.75 70 ILE A C 1
ATOM 565 O O . ILE A 1 70 ? -18.055 1.349 32.324 1.00 95.75 70 ILE A O 1
ATOM 569 N N . TYR A 1 71 ? -18.315 1.498 30.100 1.00 95.88 71 TYR A N 1
ATOM 570 C CA . TYR A 1 71 ? -19.401 2.479 30.164 1.00 95.88 71 TYR A CA 1
ATOM 571 C C . TYR A 1 71 ? -20.612 1.977 30.969 1.00 95.88 71 TYR A C 1
ATOM 573 O O . TYR A 1 71 ? -21.206 2.734 31.733 1.00 95.88 71 TYR A O 1
ATOM 581 N N . VAL A 1 72 ? -20.972 0.696 30.838 1.00 96.69 72 VAL A N 1
ATOM 582 C CA . VAL A 1 72 ? -22.065 0.087 31.619 1.00 96.69 72 VAL A CA 1
ATOM 583 C C . VAL A 1 72 ? -21.738 0.039 33.115 1.00 96.69 72 VAL A C 1
ATOM 585 O O . VAL A 1 72 ? -22.637 0.207 33.939 1.00 96.69 72 VAL A O 1
ATOM 588 N N . LEU A 1 73 ? -20.475 -0.206 33.473 1.00 96.38 73 LEU A N 1
ATOM 589 C CA . LEU A 1 73 ? -20.026 -0.285 34.865 1.00 96.38 73 LEU A CA 1
ATOM 590 C C . LEU A 1 73 ? -19.806 1.096 35.503 1.00 96.38 73 LEU A C 1
ATOM 592 O O . LEU A 1 73 ? -20.084 1.256 36.690 1.00 96.38 73 LEU A O 1
ATOM 596 N N . ASP A 1 74 ? -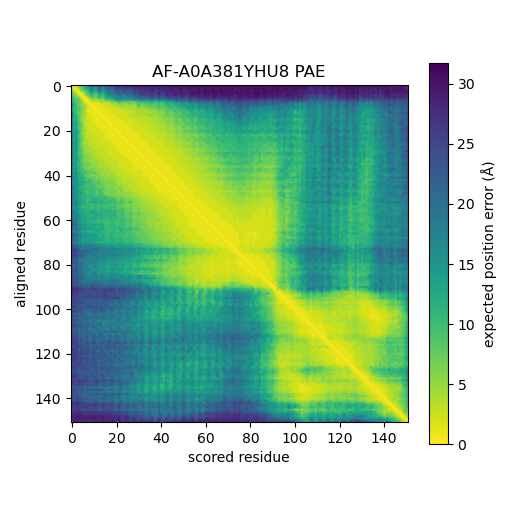19.324 2.071 34.731 1.00 95.81 74 ASP A N 1
ATOM 597 C CA . ASP A 1 74 ? -19.033 3.440 35.164 1.00 95.81 74 ASP A CA 1
ATOM 598 C C . ASP A 1 74 ? -19.450 4.462 34.081 1.00 95.81 74 ASP A C 1
ATOM 600 O O . ASP A 1 74 ? -18.651 4.833 33.210 1.00 95.81 74 ASP A O 1
ATOM 604 N N . PRO A 1 75 ? -20.722 4.907 34.088 1.00 93.69 75 PRO A N 1
ATOM 605 C CA . PRO A 1 75 ? -21.294 5.717 33.019 1.00 93.69 75 PRO A CA 1
ATOM 606 C C . PRO A 1 75 ? -20.883 7.189 33.137 1.00 93.69 75 PRO A C 1
ATOM 608 O O . PRO A 1 75 ? -21.675 8.057 33.508 1.00 93.69 75 PRO A O 1
ATOM 611 N N . THR A 1 76 ? -19.633 7.472 32.783 1.00 96.44 76 THR A N 1
ATOM 612 C CA . THR A 1 76 ? -19.098 8.829 32.624 1.00 96.44 76 THR A CA 1
ATOM 613 C C . THR A 1 76 ? -19.203 9.303 31.174 1.00 96.44 76 THR A C 1
ATOM 615 O O . THR A 1 76 ? -19.273 8.498 30.242 1.00 96.44 76 THR A O 1
ATOM 618 N N . ASP A 1 77 ? -19.180 10.622 30.959 1.00 94.81 77 ASP A N 1
ATOM 619 C CA . ASP A 1 77 ? -19.165 11.193 29.605 1.00 94.81 77 ASP A CA 1
ATOM 620 C C . ASP A 1 77 ? -17.931 10.739 28.808 1.00 94.81 77 ASP A C 1
ATOM 622 O O . ASP A 1 77 ? -18.036 10.463 27.614 1.00 94.81 77 ASP A O 1
ATOM 626 N N . THR A 1 78 ? -16.780 10.581 29.470 1.00 93.56 78 THR A N 1
ATOM 627 C CA . THR A 1 78 ? -15.551 10.066 28.852 1.00 93.56 78 THR A CA 1
ATOM 628 C C . THR A 1 78 ? -15.715 8.618 28.394 1.00 93.56 78 THR A C 1
ATOM 630 O O . THR A 1 78 ? -15.462 8.317 27.232 1.00 93.56 78 THR A O 1
ATOM 633 N N . ALA A 1 79 ? -16.218 7.731 29.261 1.00 91.69 79 ALA A N 1
ATOM 634 C CA . ALA A 1 79 ? -16.443 6.326 28.909 1.00 91.69 79 ALA A CA 1
ATOM 635 C C . ALA A 1 79 ? -17.489 6.169 27.793 1.00 91.69 79 ALA A C 1
ATOM 637 O O . ALA A 1 79 ? -17.381 5.287 26.941 1.00 91.69 79 ALA A O 1
ATOM 638 N N . LYS A 1 80 ? -18.492 7.057 27.760 1.00 93.00 80 LYS A N 1
ATOM 639 C CA . LYS A 1 80 ? -19.469 7.114 26.671 1.00 93.00 80 LYS A CA 1
ATOM 640 C C . LYS A 1 80 ? -18.807 7.466 25.337 1.00 93.00 80 LYS A C 1
ATOM 642 O O . LYS A 1 80 ? -19.093 6.804 24.343 1.00 93.00 80 LYS A O 1
ATOM 647 N N . LEU A 1 81 ? -17.949 8.488 25.314 1.00 91.88 81 LEU A N 1
ATOM 648 C CA . LEU A 1 81 ? -17.226 8.904 24.107 1.00 91.88 81 LEU A CA 1
ATOM 649 C C . LEU A 1 81 ? -16.299 7.794 23.601 1.00 91.88 81 LEU A C 1
ATOM 651 O O . LEU A 1 81 ? -16.374 7.443 22.427 1.00 91.88 81 LEU A O 1
ATOM 655 N N . GLU A 1 82 ? -15.509 7.179 24.483 1.00 90.69 82 GLU A N 1
ATOM 656 C CA . GLU A 1 82 ? -14.616 6.067 24.121 1.00 90.69 82 GLU A CA 1
ATOM 657 C C . GLU A 1 82 ? -15.390 4.855 23.577 1.00 90.69 82 GLU A C 1
ATOM 659 O O . GLU A 1 82 ? -14.994 4.248 22.579 1.00 90.69 82 GLU A O 1
ATOM 664 N N . SER A 1 83 ? -16.533 4.512 24.186 1.00 91.69 83 SER A N 1
ATOM 665 C CA . SER A 1 83 ? -17.400 3.440 23.684 1.00 91.69 83 SER A CA 1
ATOM 666 C C . SER A 1 83 ? -17.968 3.750 22.300 1.00 91.69 83 SER A C 1
ATOM 668 O O . SER A 1 83 ? -18.133 2.829 21.506 1.00 91.69 83 SER A O 1
ATOM 670 N N . GLN A 1 84 ? -18.294 5.008 22.009 1.00 89.50 84 GLN A N 1
ATOM 671 C CA . GLN A 1 84 ? -18.808 5.407 20.698 1.00 89.50 84 GLN A CA 1
ATOM 672 C C . GLN A 1 84 ? -17.700 5.409 19.639 1.00 89.50 84 GLN A C 1
ATOM 674 O O . GLN A 1 84 ? -17.892 4.877 18.549 1.00 89.50 84 GLN A O 1
ATOM 679 N N . GLU A 1 85 ? -16.522 5.938 19.966 1.00 87.12 85 GLU A N 1
ATOM 680 C CA . GLU A 1 85 ? -15.377 6.011 19.052 1.00 87.12 85 GLU A CA 1
ATOM 681 C C . GLU A 1 85 ? -14.859 4.620 18.653 1.00 87.12 85 GLU A C 1
ATOM 683 O O . GLU A 1 85 ? -14.601 4.349 17.475 1.00 87.12 85 GLU A O 1
ATOM 688 N N . THR A 1 86 ? -14.749 3.710 19.623 1.00 87.88 86 THR A N 1
ATOM 689 C CA . THR A 1 86 ? -14.323 2.325 19.370 1.00 87.88 86 THR A CA 1
ATOM 690 C C . THR A 1 86 ? -15.353 1.536 18.563 1.00 87.88 86 THR A C 1
ATOM 692 O O . THR A 1 86 ? -14.957 0.737 17.715 1.00 87.88 86 THR A O 1
ATOM 695 N N . GLN A 1 87 ? -16.654 1.788 18.757 1.00 85.25 87 GLN A N 1
ATOM 696 C CA . GLN A 1 87 ? -17.714 1.203 17.928 1.00 85.25 87 GLN A CA 1
ATOM 697 C C . GLN A 1 87 ? -17.631 1.677 16.476 1.00 85.25 87 GLN A C 1
ATOM 699 O O . GLN A 1 87 ? -17.584 0.847 15.572 1.00 85.25 87 GLN A O 1
ATOM 704 N N . SER A 1 88 ? -17.529 2.989 16.245 1.00 83.81 88 SER A N 1
ATOM 705 C CA . SER A 1 88 ? -17.371 3.535 14.891 1.00 83.81 88 SER A CA 1
ATOM 706 C C . SER A 1 88 ? -16.113 2.999 14.200 1.00 83.81 88 SER A C 1
ATOM 708 O O . SER A 1 88 ? -16.156 2.630 13.030 1.00 83.81 88 SER A O 1
ATOM 710 N N . SER A 1 89 ? -15.005 2.868 14.933 1.00 80.75 89 SER A N 1
ATOM 711 C CA . SER A 1 89 ? -13.751 2.324 14.394 1.00 80.75 89 SER A CA 1
ATOM 712 C C . SER A 1 89 ? -13.821 0.835 14.031 1.00 80.75 89 SER A C 1
ATOM 714 O O . SER A 1 89 ? -13.047 0.386 13.182 1.00 80.75 89 SER A O 1
ATOM 716 N N . ALA A 1 90 ? -14.688 0.065 14.695 1.00 81.00 90 ALA A N 1
ATOM 717 C CA . ALA A 1 90 ? -14.904 -1.352 14.418 1.00 81.00 90 ALA A CA 1
ATOM 718 C C . ALA A 1 90 ? -15.831 -1.579 13.209 1.00 81.00 90 ALA A C 1
ATOM 720 O O . ALA A 1 90 ? -15.589 -2.516 12.450 1.00 81.00 90 ALA A O 1
ATOM 721 N N . ASP A 1 91 ? -16.840 -0.721 13.019 1.00 76.31 91 ASP A N 1
ATOM 722 C CA . ASP A 1 91 ? -17.835 -0.849 11.943 1.00 76.31 91 ASP A CA 1
ATOM 723 C C . ASP A 1 91 ? -17.379 -0.238 10.607 1.00 76.31 91 ASP A C 1
ATOM 725 O O . ASP A 1 91 ? -17.621 -0.823 9.551 1.00 76.31 91 ASP A O 1
ATOM 729 N N . GLU A 1 92 ? -16.724 0.928 10.624 1.00 70.31 92 GLU A N 1
ATOM 730 C CA . GLU A 1 92 ? -16.454 1.704 9.398 1.00 70.31 92 GLU A CA 1
ATOM 731 C C . GLU A 1 92 ? -15.009 1.579 8.893 1.00 70.31 92 GLU A C 1
ATOM 733 O O . GLU A 1 92 ? -14.697 1.983 7.771 1.00 70.31 92 GLU A O 1
ATOM 738 N N . GLY A 1 93 ? -14.128 0.976 9.695 1.00 66.00 93 GLY A N 1
ATOM 739 C CA . GLY A 1 93 ? -12.695 0.959 9.432 1.00 66.00 93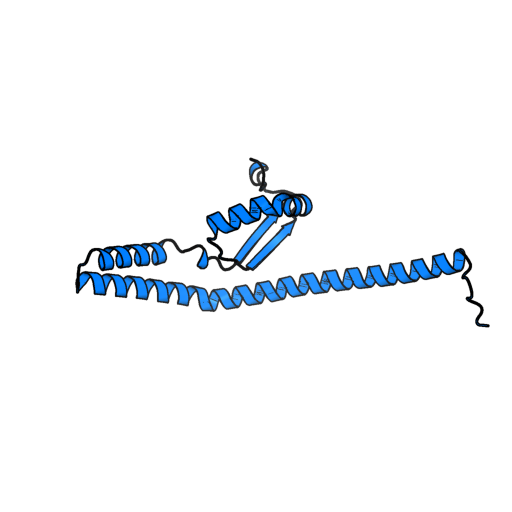 GLY A CA 1
ATOM 740 C C . GLY A 1 93 ? -12.057 2.352 9.547 1.00 66.00 93 GLY A C 1
ATOM 741 O O . GLY A 1 93 ? -12.708 3.392 9.537 1.00 66.00 93 GLY A O 1
ATOM 742 N N . SER A 1 94 ? -10.743 2.383 9.709 1.00 71.25 94 SER A N 1
ATOM 743 C CA . SER A 1 94 ? -9.932 3.602 9.783 1.00 71.25 94 SER A CA 1
ATOM 744 C C . SER A 1 94 ? -9.010 3.673 8.566 1.00 71.25 94 SER A C 1
ATOM 746 O O . SER A 1 94 ? -8.661 2.624 8.024 1.00 71.25 94 SER A O 1
ATOM 748 N N . PRO A 1 95 ? -8.530 4.858 8.149 1.00 69.31 95 PRO A N 1
ATOM 749 C CA . PRO A 1 95 ? -7.476 4.944 7.142 1.00 69.31 95 PRO A CA 1
ATOM 750 C C . PRO A 1 95 ? -6.240 4.080 7.446 1.00 69.31 95 PRO A C 1
ATOM 752 O O . PRO A 1 95 ? -5.641 3.546 6.519 1.00 69.31 95 PRO A O 1
ATOM 755 N N . GLY A 1 96 ? -5.922 3.841 8.726 1.00 69.38 96 GLY A N 1
ATOM 756 C CA . GLY A 1 96 ? -4.859 2.912 9.145 1.00 69.38 96 GLY A CA 1
ATOM 757 C C . GLY A 1 96 ? -5.148 1.424 8.880 1.00 69.38 96 GLY A C 1
ATOM 758 O O . GLY A 1 96 ? -4.244 0.597 8.958 1.00 69.38 96 GLY A O 1
ATOM 759 N N . ASP A 1 97 ? -6.385 1.060 8.524 1.00 72.12 97 ASP A N 1
ATOM 760 C CA . ASP A 1 97 ? -6.730 -0.294 8.065 1.00 72.12 97 ASP A CA 1
ATOM 761 C C . ASP A 1 97 ? -6.444 -0.493 6.574 1.00 72.12 97 ASP A C 1
ATOM 763 O O . ASP A 1 97 ? -6.446 -1.623 6.074 1.00 72.12 97 ASP A O 1
ATOM 767 N N . ILE A 1 98 ? -6.208 0.596 5.838 1.00 77.12 98 ILE A N 1
ATOM 768 C CA . ILE A 1 98 ? -5.817 0.524 4.438 1.00 77.12 98 ILE A CA 1
ATOM 769 C C . ILE A 1 98 ? -4.376 0.027 4.415 1.00 77.12 98 ILE A C 1
ATOM 771 O O . ILE A 1 98 ? -3.451 0.738 4.783 1.00 77.12 98 ILE A O 1
ATOM 775 N N . VAL A 1 99 ? -4.177 -1.212 3.966 1.00 74.69 99 VAL A N 1
ATOM 776 C CA . VAL A 1 99 ? -2.834 -1.820 3.915 1.00 74.69 99 VAL A CA 1
ATOM 777 C C . VAL A 1 99 ? -2.182 -1.669 2.542 1.00 74.69 99 VAL A C 1
ATOM 779 O O . VAL A 1 99 ? -0.958 -1.730 2.412 1.00 74.69 99 VAL A O 1
ATOM 782 N N . LYS A 1 100 ? -2.992 -1.485 1.492 1.00 79.44 100 LYS A N 1
ATOM 783 C CA . LYS A 1 100 ? -2.514 -1.361 0.116 1.00 79.44 100 LYS A CA 1
ATOM 784 C C . LYS A 1 100 ? -3.427 -0.490 -0.739 1.00 79.44 100 LYS A C 1
ATOM 786 O O . LYS A 1 100 ? -4.641 -0.666 -0.726 1.00 79.44 100 LYS A O 1
ATOM 791 N N . ILE A 1 101 ? -2.817 0.357 -1.561 1.00 82.81 101 ILE A N 1
ATOM 792 C CA . ILE A 1 101 ? -3.458 1.103 -2.644 1.00 82.81 101 ILE A CA 1
ATOM 793 C C . ILE A 1 101 ? -2.842 0.647 -3.971 1.00 82.81 101 ILE A C 1
ATOM 795 O O . ILE A 1 101 ? -1.647 0.370 -4.062 1.00 82.81 101 ILE A O 1
ATOM 799 N N . THR A 1 102 ? -3.663 0.511 -5.011 1.00 82.69 102 THR A N 1
ATOM 800 C CA . THR A 1 102 ? -3.171 0.410 -6.392 1.00 82.69 102 THR A CA 1
ATOM 801 C C . THR A 1 102 ? -3.714 1.599 -7.161 1.00 82.69 102 THR A C 1
ATOM 803 O O . THR A 1 102 ? -4.918 1.702 -7.376 1.00 82.69 102 THR A O 1
ATOM 806 N N . THR A 1 103 ? -2.830 2.521 -7.520 1.00 84.50 103 THR A N 1
ATOM 807 C CA . THR A 1 103 ? -3.159 3.702 -8.305 1.00 84.50 103 THR A CA 1
ATOM 808 C C . THR A 1 103 ? -2.969 3.390 -9.783 1.00 84.50 103 THR A C 1
ATOM 810 O O . THR A 1 103 ? -1.860 3.089 -10.220 1.00 84.50 103 THR A O 1
ATOM 813 N N . TYR A 1 104 ? -4.038 3.522 -10.560 1.00 85.19 104 TYR A N 1
ATOM 814 C CA . TYR A 1 104 ? -3.968 3.502 -12.016 1.00 85.19 104 TYR A CA 1
ATOM 815 C C . TYR A 1 104 ? -3.886 4.935 -12.543 1.00 85.19 104 TYR A C 1
ATOM 817 O O . TYR A 1 104 ? -4.569 5.820 -12.032 1.00 85.19 104 TYR A O 1
ATOM 825 N N . VAL A 1 105 ? -3.044 5.180 -13.543 1.00 87.25 105 VAL A N 1
ATOM 826 C CA . VAL A 1 105 ? -2.881 6.493 -14.187 1.00 87.25 105 VAL A CA 1
ATOM 827 C C . VAL A 1 105 ? -2.761 6.330 -15.694 1.00 87.25 105 VAL A C 1
ATOM 829 O O . VAL A 1 105 ? -2.309 5.296 -16.164 1.00 87.25 105 VAL A O 1
ATOM 832 N N . THR A 1 106 ? -3.102 7.357 -16.471 1.00 87.94 106 THR A N 1
ATOM 833 C CA . THR A 1 106 ? -2.840 7.346 -17.925 1.00 87.94 106 THR A CA 1
ATOM 834 C C . THR A 1 106 ? -1.509 7.988 -18.320 1.00 87.94 106 THR A C 1
ATOM 836 O O . THR A 1 106 ? -1.166 7.999 -19.496 1.00 87.94 106 THR A O 1
ATOM 839 N N . SER A 1 107 ? -0.805 8.599 -17.361 1.00 85.62 107 SER A N 1
ATOM 840 C CA . SER A 1 107 ? 0.504 9.234 -17.545 1.00 85.62 107 SER A CA 1
ATOM 841 C C . SER A 1 107 ? 1.227 9.323 -16.201 1.00 85.62 107 SER A C 1
ATOM 843 O O . SER A 1 107 ? 0.820 10.059 -15.297 1.00 85.62 107 SER A O 1
ATOM 845 N N . ILE A 1 108 ? 2.325 8.585 -16.055 1.00 84.81 108 ILE A N 1
ATOM 846 C CA . ILE A 1 108 ? 3.200 8.632 -14.878 1.00 84.81 108 ILE A CA 1
ATOM 847 C C . ILE A 1 108 ? 3.892 9.992 -14.772 1.00 84.81 108 ILE A C 1
ATOM 849 O O . ILE A 1 108 ? 4.223 10.429 -13.669 1.00 84.81 108 ILE A O 1
ATOM 853 N N . ASN A 1 109 ? 4.123 10.675 -15.892 1.00 86.44 109 ASN A N 1
ATOM 854 C CA . ASN A 1 109 ? 4.752 11.992 -15.880 1.00 86.44 109 ASN A CA 1
ATOM 855 C C . ASN A 1 109 ? 3.816 13.045 -15.288 1.00 86.44 109 ASN A C 1
ATOM 857 O O . ASN A 1 109 ? 4.237 13.791 -14.403 1.00 86.44 109 ASN A O 1
ATOM 861 N N . ASP A 1 110 ? 2.547 13.039 -15.697 1.00 85.12 110 ASP A N 1
ATOM 862 C CA . ASP A 1 110 ? 1.533 13.949 -15.151 1.00 85.12 110 ASP A CA 1
ATOM 863 C C . ASP A 1 110 ? 1.269 13.636 -13.681 1.00 85.12 110 ASP A C 1
ATOM 865 O O . ASP A 1 110 ? 1.158 14.544 -12.857 1.00 85.12 110 ASP A O 1
ATOM 869 N N . TRP A 1 111 ? 1.286 12.344 -13.328 1.00 81.06 111 TRP A N 1
ATOM 870 C CA . TRP A 1 111 ? 1.336 11.919 -11.938 1.00 81.06 111 TRP A CA 1
ATOM 871 C C . TRP A 1 111 ? 2.542 12.581 -11.254 1.00 81.06 111 TRP A C 1
ATOM 873 O O . TRP A 1 111 ? 2.380 13.433 -10.391 1.00 81.06 111 TRP A O 1
ATOM 883 N N . ARG A 1 112 ? 3.789 12.309 -11.627 1.00 79.38 112 ARG A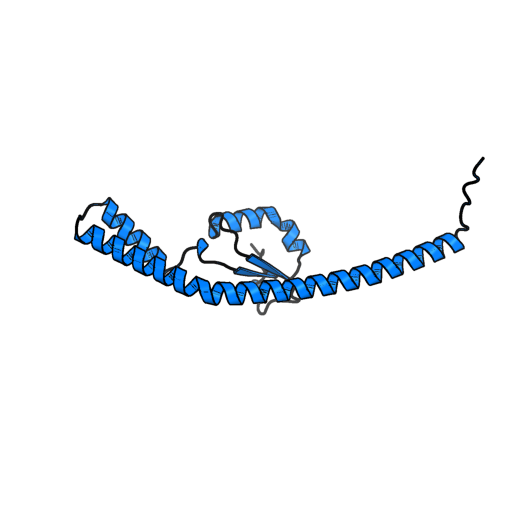 N 1
ATOM 884 C CA . ARG A 1 112 ? 4.959 12.890 -10.934 1.00 79.38 112 ARG A CA 1
ATOM 885 C C . ARG A 1 112 ? 4.930 14.423 -10.825 1.00 79.38 112 ARG A C 1
ATOM 887 O O . ARG A 1 112 ? 5.359 14.935 -9.793 1.00 79.38 112 ARG A O 1
ATOM 894 N N . ALA A 1 113 ? 4.388 15.131 -11.814 1.00 82.38 113 ALA A N 1
ATOM 895 C CA . ALA A 1 113 ? 4.245 16.586 -11.790 1.00 82.38 113 ALA A CA 1
ATOM 896 C C . ALA A 1 113 ? 3.299 17.104 -10.684 1.00 82.38 113 ALA A C 1
ATOM 898 O O . ALA A 1 113 ? 3.544 18.177 -10.138 1.00 82.38 113 ALA A O 1
ATOM 899 N N . SER A 1 114 ? 2.280 16.335 -10.287 1.00 80.44 114 SER A N 1
ATOM 900 C CA . SER A 1 114 ? 1.302 16.692 -9.241 1.00 80.44 114 SER A CA 1
ATOM 901 C C . SER A 1 114 ? 1.683 16.217 -7.828 1.00 80.44 114 SER A C 1
ATOM 903 O O . SER A 1 114 ? 0.829 16.051 -6.958 1.00 80.44 114 SER A O 1
ATOM 905 N N . ALA A 1 115 ? 2.974 15.986 -7.560 1.00 75.25 115 ALA A N 1
ATOM 906 C CA . ALA A 1 115 ? 3.436 15.387 -6.303 1.00 75.25 115 ALA A CA 1
ATOM 907 C C . ALA A 1 115 ? 2.967 16.123 -5.031 1.00 75.25 115 ALA A C 1
ATOM 909 O O . ALA A 1 115 ? 2.607 15.462 -4.061 1.00 75.25 115 ALA A O 1
ATOM 910 N N . LEU A 1 116 ? 2.939 17.461 -5.038 1.00 74.81 116 LEU A N 1
ATOM 911 C CA . LEU A 1 116 ? 2.544 18.262 -3.870 1.00 74.81 116 LEU A CA 1
ATOM 912 C C . LEU A 1 116 ? 1.042 18.186 -3.578 1.00 74.81 116 LEU A C 1
ATOM 914 O O . LEU A 1 116 ? 0.649 17.984 -2.432 1.00 74.81 116 LEU A O 1
ATOM 918 N N . GLU A 1 117 ? 0.208 18.313 -4.608 1.00 79.00 117 GLU A N 1
ATOM 919 C CA . GLU A 1 117 ? -1.249 18.216 -4.481 1.00 79.00 117 GLU A CA 1
ATOM 920 C C . GLU A 1 117 ? -1.659 16.824 -4.000 1.00 79.00 117 GLU A C 1
ATOM 922 O O . GLU A 1 117 ? -2.449 16.679 -3.069 1.00 79.00 117 GLU A O 1
ATOM 927 N N . ARG A 1 118 ? -1.014 15.784 -4.537 1.00 77.38 118 ARG A N 1
ATOM 928 C CA . ARG A 1 118 ? -1.199 14.431 -4.024 1.00 77.38 118 ARG A CA 1
ATOM 929 C C . ARG A 1 118 ? -0.775 14.272 -2.582 1.00 77.38 118 ARG A C 1
ATOM 931 O O . ARG A 1 118 ? -1.505 13.644 -1.834 1.00 77.38 118 ARG A O 1
ATOM 938 N N . GLN A 1 119 ? 0.397 14.775 -2.197 1.00 75.19 119 GLN A N 1
ATOM 939 C CA . GLN A 1 119 ? 0.849 14.676 -0.809 1.00 75.19 119 GLN A CA 1
ATOM 940 C C . GLN A 1 119 ? -0.201 15.283 0.131 1.00 75.19 119 GLN A C 1
ATOM 942 O O . GLN A 1 119 ? -0.502 14.698 1.164 1.00 75.19 119 GLN A O 1
ATOM 947 N N . SER A 1 120 ? -0.814 16.402 -0.271 1.00 79.38 120 SER A N 1
ATOM 948 C CA . SER A 1 120 ? -1.915 17.015 0.473 1.00 79.38 120 SER A CA 1
ATOM 949 C C . SER A 1 120 ? -3.125 16.085 0.586 1.00 79.38 120 SER A C 1
ATOM 951 O O . SER A 1 120 ? -3.614 15.880 1.691 1.00 79.38 120 SER A O 1
ATOM 953 N N . LEU A 1 121 ? -3.568 15.474 -0.518 1.00 81.44 121 LEU A N 1
ATOM 954 C CA . LEU A 1 121 ? -4.689 14.523 -0.508 1.00 81.44 121 LEU A CA 1
ATOM 955 C C . LEU A 1 121 ? -4.382 13.273 0.329 1.00 81.44 121 LEU A C 1
ATOM 957 O O . LEU A 1 121 ? -5.214 12.824 1.110 1.00 81.44 121 LEU A O 1
ATOM 961 N N . PHE A 1 122 ? -3.179 12.712 0.209 1.00 75.50 122 PHE A N 1
ATOM 962 C CA . PHE A 1 122 ? -2.765 11.566 1.018 1.00 75.50 122 PHE A CA 1
ATOM 963 C C . PHE A 1 122 ? -2.786 11.919 2.507 1.00 75.50 122 PHE A C 1
ATOM 965 O O . PHE A 1 122 ? -3.344 11.165 3.295 1.00 75.50 122 PHE A O 1
ATOM 972 N N . ASN A 1 123 ? -2.271 13.084 2.897 1.00 77.00 123 ASN A N 1
ATOM 973 C CA . ASN A 1 123 ? -2.293 13.506 4.296 1.00 77.00 123 ASN A CA 1
ATOM 974 C C . ASN A 1 123 ? -3.721 13.785 4.796 1.00 77.00 123 ASN A C 1
ATOM 976 O O . ASN A 1 123 ? -4.050 13.429 5.925 1.00 77.00 123 ASN A O 1
ATOM 980 N N . GLU A 1 124 ? -4.576 14.382 3.963 1.00 82.44 124 GLU A N 1
ATOM 981 C CA . GLU A 1 124 ? -5.973 14.684 4.300 1.00 82.44 124 GLU A CA 1
ATOM 982 C C . GLU A 1 124 ? -6.787 13.409 4.551 1.00 82.44 124 GLU A C 1
ATOM 984 O O . GLU A 1 124 ? -7.443 13.279 5.586 1.00 82.44 124 GLU A O 1
ATOM 989 N N . TYR A 1 125 ? -6.724 12.452 3.623 1.00 79.38 125 TYR A N 1
ATOM 990 C CA . TYR A 1 125 ? -7.577 11.265 3.660 1.00 79.38 125 TYR A CA 1
ATOM 991 C C . TYR A 1 125 ? -6.956 10.097 4.423 1.00 79.38 125 TYR A C 1
ATOM 993 O O . TYR A 1 125 ? -7.685 9.330 5.053 1.00 79.38 125 TYR A O 1
ATOM 1001 N N . LEU A 1 126 ? -5.628 9.958 4.395 1.00 80.31 126 LEU A N 1
ATOM 1002 C CA . LEU A 1 126 ? -4.927 8.872 5.081 1.00 80.31 126 LE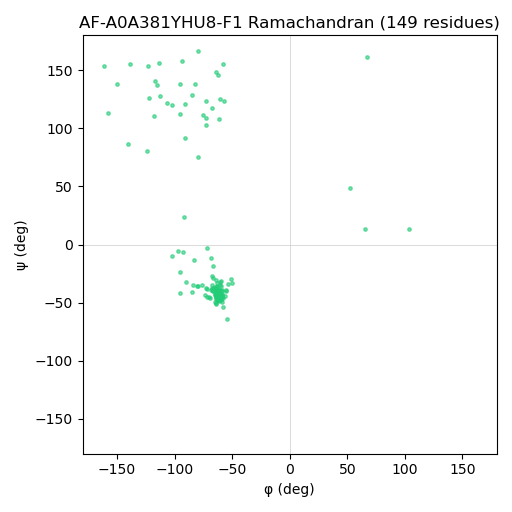U A CA 1
ATOM 1003 C C . LEU A 1 126 ? -4.381 9.267 6.452 1.00 80.31 126 LEU A C 1
ATOM 1005 O O . LEU A 1 126 ? -3.940 8.389 7.179 1.00 80.31 126 LEU A O 1
ATOM 1009 N N . LYS A 1 127 ? -4.469 10.542 6.859 1.00 78.75 127 LYS A N 1
ATOM 1010 C CA . LYS A 1 127 ? -4.080 11.006 8.206 1.00 78.75 127 LYS A CA 1
ATOM 1011 C C . LYS A 1 127 ? -2.662 10.570 8.604 1.00 78.75 127 LYS A C 1
ATOM 1013 O O . LYS A 1 127 ? -2.457 10.033 9.687 1.00 78.75 127 LYS A O 1
ATOM 1018 N N . ASP A 1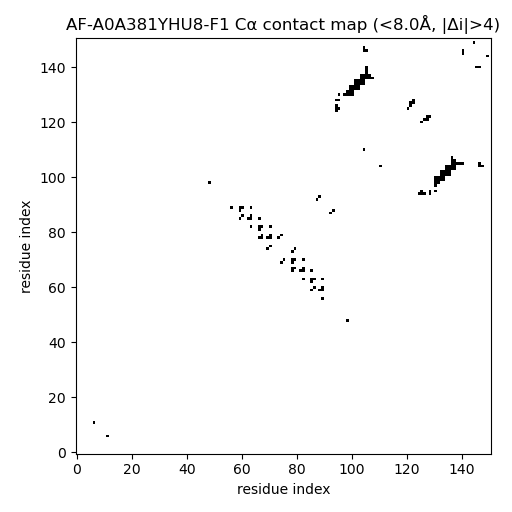 128 ? -1.704 10.783 7.704 1.00 70.25 128 ASP A N 1
ATOM 1019 C CA . ASP A 1 128 ? -0.301 10.360 7.839 1.00 70.25 128 ASP A CA 1
ATOM 1020 C C . ASP A 1 128 ? -0.064 8.832 7.861 1.00 70.25 128 ASP A C 1
ATOM 1022 O O . ASP A 1 128 ? 1.049 8.385 8.146 1.00 70.25 128 ASP A O 1
ATOM 1026 N N . GLU A 1 129 ? -1.062 8.021 7.494 1.00 72.00 129 GLU A N 1
ATOM 1027 C CA . GLU A 1 129 ? -0.886 6.593 7.206 1.00 72.00 129 GLU A CA 1
ATOM 1028 C C . GLU A 1 129 ? -0.383 6.386 5.769 1.00 72.00 129 GLU A C 1
ATOM 1030 O O . GLU A 1 129 ? -0.852 7.014 4.815 1.00 72.00 129 GLU A O 1
ATOM 1035 N N . TYR A 1 130 ? 0.572 5.470 5.595 1.00 70.44 130 TYR A N 1
ATOM 1036 C CA . TYR A 1 130 ? 1.235 5.219 4.310 1.00 70.44 130 TYR A CA 1
ATOM 1037 C C . TYR A 1 130 ? 1.108 3.744 3.897 1.00 70.44 130 TYR A C 1
ATOM 1039 O O . TYR A 1 130 ? 2.057 2.971 4.072 1.00 70.44 130 TYR A O 1
ATOM 1047 N N . PRO A 1 131 ? -0.044 3.328 3.333 1.00 76.00 131 PRO A N 1
ATOM 1048 C CA . PRO A 1 131 ? -0.206 1.989 2.775 1.00 76.00 131 PRO A CA 1
ATOM 1049 C C . PRO A 1 131 ? 0.815 1.702 1.677 1.00 76.00 131 PRO A C 1
ATOM 1051 O O . PRO A 1 131 ? 1.273 2.602 0.967 1.00 76.00 131 PRO A O 1
ATOM 1054 N N . ALA A 1 132 ? 1.098 0.417 1.454 1.00 76.00 132 ALA A N 1
ATOM 1055 C CA . ALA A 1 132 ? 1.863 0.004 0.285 1.00 76.00 132 ALA A CA 1
ATOM 1056 C C . ALA A 1 132 ? 1.155 0.493 -0.990 1.00 76.00 132 ALA A C 1
ATOM 1058 O O . ALA A 1 132 ? -0.010 0.166 -1.209 1.00 76.00 132 ALA A O 1
ATOM 1059 N N . ASN A 1 133 ? 1.836 1.265 -1.839 1.00 77.62 133 ASN A N 1
ATOM 1060 C CA . ASN A 1 133 ? 1.236 1.796 -3.063 1.00 77.62 133 ASN A CA 1
ATOM 1061 C C . ASN A 1 133 ? 1.873 1.177 -4.312 1.00 77.62 133 ASN A C 1
ATOM 1063 O O . ASN A 1 133 ? 3.093 1.201 -4.466 1.00 77.62 133 ASN A O 1
ATOM 1067 N N . ASN A 1 134 ? 1.038 0.648 -5.206 1.00 79.88 134 ASN A N 1
ATOM 1068 C CA . ASN A 1 134 ? 1.434 0.215 -6.541 1.00 79.88 134 ASN A CA 1
ATOM 1069 C C . ASN A 1 134 ? 0.920 1.214 -7.586 1.00 79.88 134 ASN A C 1
ATOM 1071 O O . ASN A 1 134 ? -0.286 1.420 -7.684 1.00 79.88 134 ASN A O 1
ATOM 1075 N N . LEU A 1 135 ? 1.816 1.807 -8.376 1.00 82.31 135 LEU A N 1
ATOM 1076 C CA . LEU A 1 135 ? 1.467 2.750 -9.438 1.00 82.31 135 LEU A CA 1
ATOM 1077 C C . LEU A 1 135 ? 1.547 2.055 -10.798 1.00 82.31 135 LEU A C 1
ATOM 1079 O O . LEU A 1 135 ? 2.619 1.607 -11.197 1.00 82.31 135 LEU A O 1
ATOM 1083 N N . VAL A 1 136 ? 0.432 2.017 -11.524 1.00 83.81 136 VAL A N 1
ATOM 1084 C CA . VAL A 1 136 ? 0.322 1.344 -12.821 1.00 83.81 136 VAL A CA 1
ATOM 1085 C C . VAL A 1 136 ? -0.131 2.340 -13.882 1.00 83.81 136 VAL A C 1
ATOM 1087 O O . VAL A 1 136 ? -1.160 2.997 -13.729 1.00 83.81 136 VAL A O 1
ATOM 1090 N N . GLU A 1 137 ? 0.622 2.439 -14.975 1.00 87.56 137 GLU A N 1
ATOM 1091 C CA . GLU A 1 137 ? 0.192 3.194 -16.151 1.00 87.56 137 GLU A CA 1
ATOM 1092 C C . GLU A 1 137 ? -0.697 2.322 -17.044 1.00 87.56 137 GLU A C 1
ATOM 1094 O O . GLU A 1 137 ? -0.334 1.198 -17.387 1.00 87.56 137 GLU A O 1
ATOM 1099 N N . ILE A 1 138 ? -1.865 2.839 -17.414 1.00 87.81 138 ILE A N 1
ATOM 1100 C CA . ILE A 1 138 ? -2.836 2.192 -18.297 1.00 87.81 138 ILE A CA 1
ATOM 1101 C C . ILE A 1 138 ? -3.139 3.089 -19.494 1.00 87.81 138 ILE A C 1
ATOM 1103 O O . ILE A 1 138 ? -3.049 4.311 -19.419 1.00 87.81 138 ILE A O 1
ATOM 1107 N N . THR A 1 139 ? -3.541 2.491 -20.614 1.00 86.56 139 THR A N 1
ATOM 1108 C CA . THR A 1 139 ? -3.813 3.248 -21.846 1.00 86.56 139 THR A CA 1
ATOM 1109 C C . THR A 1 139 ? -5.030 4.168 -21.713 1.00 86.56 139 THR A C 1
ATOM 1111 O O . THR A 1 139 ? -5.008 5.292 -22.209 1.00 86.56 139 THR A O 1
ATOM 1114 N N . ALA A 1 140 ? -6.089 3.703 -21.048 1.00 84.94 140 ALA A N 1
ATOM 1115 C CA . ALA A 1 140 ? -7.310 4.463 -20.801 1.00 84.94 140 ALA A CA 1
ATOM 1116 C C . ALA A 1 140 ? -8.114 3.830 -19.657 1.00 84.94 140 ALA A C 1
ATOM 1118 O O . ALA A 1 140 ? -8.024 2.621 -19.435 1.00 84.94 140 ALA A O 1
ATOM 1119 N N . PHE A 1 141 ? -8.913 4.645 -18.970 1.00 84.12 141 PHE A N 1
ATOM 1120 C CA . PHE A 1 141 ? -9.970 4.166 -18.081 1.00 84.12 141 PHE A CA 1
ATOM 1121 C C . PHE A 1 141 ? -11.213 3.758 -18.878 1.00 84.12 141 PHE A C 1
ATOM 1123 O O . PHE A 1 141 ? -11.318 4.062 -20.069 1.00 84.12 141 PHE A O 1
ATOM 1130 N N . ALA A 1 142 ? -12.141 3.057 -18.222 1.00 84.38 142 ALA A N 1
ATOM 1131 C CA . ALA A 1 142 ? -13.418 2.698 -18.827 1.00 84.38 142 ALA A CA 1
ATOM 1132 C C . ALA A 1 142 ? -14.245 3.951 -19.152 1.00 84.38 142 ALA A C 1
ATOM 1134 O O . ALA A 1 142 ? -14.781 4.047 -20.257 1.00 84.38 142 ALA A O 1
ATOM 1135 N N . GLU A 1 143 ? -14.274 4.923 -18.236 1.00 81.81 143 GLU A N 1
ATOM 1136 C CA . GLU A 1 143 ? -14.926 6.215 -18.434 1.00 81.81 143 GLU A CA 1
ATOM 1137 C C . GLU A 1 143 ? -13.873 7.348 -18.430 1.00 81.81 143 GLU A C 1
ATOM 1139 O O . GLU A 1 143 ? -12.926 7.319 -17.639 1.00 81.81 143 GLU A O 1
ATOM 1144 N N . PRO A 1 144 ? -13.951 8.340 -19.340 1.00 71.56 144 PRO A N 1
ATOM 1145 C CA . PRO A 1 144 ? -12.966 9.426 -19.420 1.00 71.56 144 PRO A CA 1
ATOM 1146 C C . PRO A 1 144 ? -12.850 10.276 -18.143 1.00 71.56 144 PRO A C 1
ATOM 1148 O O . PRO A 1 144 ? -11.766 10.796 -17.856 1.00 71.56 144 PRO A O 1
ATOM 1151 N N . GLU A 1 145 ? -13.953 10.416 -17.408 1.00 75.81 145 GLU A N 1
ATOM 1152 C CA . GLU A 1 145 ? -14.074 11.094 -16.113 1.00 75.81 145 GLU A CA 1
ATOM 1153 C C . GLU A 1 145 ? -13.331 10.394 -14.966 1.00 75.81 145 GLU A C 1
ATOM 1155 O O . GLU A 1 145 ? -12.978 11.050 -13.990 1.00 75.81 145 GLU A O 1
ATOM 1160 N N . ASP A 1 146 ? -12.982 9.112 -15.103 1.00 72.81 146 ASP A N 1
ATOM 1161 C CA . ASP A 1 146 ? -12.226 8.362 -14.086 1.00 72.81 146 ASP A CA 1
ATOM 1162 C C . ASP A 1 146 ? -10.747 8.794 -13.990 1.00 72.81 146 ASP A C 1
ATOM 1164 O O . ASP A 1 146 ? -9.972 8.287 -13.172 1.00 72.81 146 ASP A O 1
ATOM 1168 N N . ARG A 1 147 ? -10.308 9.728 -14.844 1.00 69.31 147 ARG A N 1
ATOM 1169 C CA . ARG A 1 147 ? -8.948 10.272 -14.808 1.00 69.31 147 ARG A CA 1
ATOM 1170 C C . ARG A 1 147 ? -8.717 11.106 -13.549 1.00 69.31 147 ARG A C 1
ATOM 1172 O O . ARG A 1 147 ? -9.256 12.197 -13.390 1.00 69.31 147 ARG A O 1
ATOM 1179 N N . ILE A 1 148 ? -7.782 10.646 -12.721 1.00 64.94 148 ILE A N 1
ATOM 1180 C CA . ILE A 1 148 ? -7.284 11.393 -11.561 1.00 64.94 148 ILE A CA 1
ATOM 1181 C C . ILE A 1 148 ? -6.641 12.718 -12.024 1.00 64.94 148 ILE A C 1
ATOM 1183 O O . ILE A 1 148 ? -5.719 12.695 -12.840 1.00 64.94 148 ILE A O 1
ATOM 1187 N N . GLY A 1 149 ? -7.100 13.855 -11.480 1.00 56.41 149 GLY A N 1
ATOM 1188 C CA . GLY A 1 149 ? -6.539 15.192 -11.742 1.00 56.41 149 GLY A CA 1
ATOM 1189 C C . GLY A 1 149 ? -7.338 16.093 -12.696 1.00 56.41 149 GLY A C 1
ATOM 1190 O O . GLY A 1 149 ? -6.803 17.102 -13.145 1.00 56.41 149 GLY A O 1
ATOM 1191 N N . GLN A 1 150 ? -8.592 15.756 -13.024 1.00 49.81 150 GLN A N 1
ATOM 1192 C CA . GLN A 1 150 ? -9.534 16.708 -13.628 1.00 49.81 150 GLN A CA 1
ATOM 1193 C C . GLN A 1 150 ? -10.335 17.412 -12.522 1.00 49.81 150 GLN A C 1
ATOM 1195 O O . GLN A 1 150 ? -11.372 16.910 -12.094 1.00 49.81 150 GLN A O 1
ATOM 1200 N N . ILE A 1 151 ? -9.841 18.555 -12.046 1.00 42.06 151 ILE A N 1
ATOM 1201 C CA . ILE A 1 151 ? -10.618 19.538 -11.273 1.00 42.06 151 ILE A CA 1
ATOM 1202 C C . ILE A 1 151 ? -10.466 20.890 -11.965 1.00 42.06 151 ILE A C 1
ATOM 1204 O O . ILE A 1 151 ? -9.327 21.198 -12.386 1.00 42.06 151 ILE A O 1
#

Organism: NCBI:txid408172

pLDDT: mean 81.84, std 11.89, range [34.19, 97.81]

Mean predicted aligned error: 11.95 Å

Solvent-accessible surface area (backbone atoms only — not comparable to full-atom values): 8707 Å² total; per-residue (Å²): 137,84,80,82,80,77,72,53,74,68,56,46,48,54,51,52,50,53,52,49,51,55,50,50,56,50,49,55,50,51,54,52,51,51,54,49,50,51,52,52,53,53,52,50,52,53,54,50,45,70,67,43,50,63,52,53,53,49,50,34,48,51,51,20,51,50,31,42,52,47,20,74,76,50,78,42,74,66,36,47,50,50,23,50,53,34,42,51,49,49,75,72,56,50,52,78,68,48,63,65,48,77,46,77,37,74,44,65,64,64,50,62,72,43,49,68,65,46,52,51,51,46,40,70,69,27,68,78,45,80,44,51,75,45,82,42,77,42,94,69,68,96,47,84,82,73,51,88,85,82,125

Sequence (151 aa):
MSIERRLSPEEELRTKQAELYGLLDRLTQNELELERLHVEINSFFSTYNAAVLPKVVEVKGLQAYIAQAIYVLDPTDTAKLESQETQSSADEGSPGDIVKITTYVTSINDWRASALERQSLFNEYLKDEYPANNLVEITAFAEPEDRIGQI